Protein AF-A0A2V2RN57-F1 (afdb_monomer_lite)

Structure (mmCIF, N/CA/C/O backbone):
data_AF-A0A2V2RN57-F1
#
_entry.id   AF-A0A2V2RN57-F1
#
loop_
_atom_site.group_PDB
_atom_site.id
_atom_site.type_symbol
_atom_site.label_atom_id
_atom_site.label_alt_id
_atom_site.label_comp_id
_atom_site.label_asym_id
_atom_site.label_entity_id
_atom_site.label_seq_id
_atom_site.pdbx_PDB_ins_code
_atom_site.Cartn_x
_atom_site.Cartn_y
_atom_site.Cartn_z
_atom_site.occupancy
_atom_site.B_iso_or_equiv
_atom_site.auth_seq_id
_atom_site.auth_comp_id
_atom_site.auth_asym_id
_atom_site.auth_atom_id
_atom_site.pdbx_PDB_model_num
ATOM 1 N N . MET A 1 1 ? 16.320 -2.359 16.288 1.00 34.44 1 MET A N 1
ATOM 2 C CA . MET A 1 1 ? 15.073 -3.057 15.919 1.00 34.44 1 MET A CA 1
ATOM 3 C C . MET A 1 1 ? 13.939 -2.233 16.478 1.00 34.44 1 MET A C 1
ATOM 5 O O . MET A 1 1 ? 13.806 -2.168 17.693 1.00 34.44 1 MET A O 1
ATOM 9 N N . THR A 1 2 ? 13.225 -1.519 15.617 1.00 46.28 2 THR A N 1
ATOM 10 C CA . THR A 1 2 ? 12.078 -0.701 16.013 1.00 46.28 2 THR A CA 1
ATOM 11 C C . THR A 1 2 ? 10.922 -1.658 16.292 1.00 46.28 2 THR A C 1
ATOM 13 O O . THR A 1 2 ? 10.521 -2.410 15.405 1.00 46.28 2 THR A O 1
ATOM 16 N N . PHE A 1 3 ? 10.466 -1.721 17.545 1.00 54.88 3 PHE A N 1
ATOM 17 C CA . PHE A 1 3 ? 9.228 -2.414 17.889 1.00 54.88 3 PHE A CA 1
ATOM 18 C C . PHE A 1 3 ? 8.090 -1.567 17.334 1.00 54.88 3 PHE A C 1
ATOM 20 O O . PHE A 1 3 ? 7.744 -0.547 17.913 1.00 54.88 3 PHE A O 1
ATOM 27 N N . LEU A 1 4 ? 7.583 -1.973 16.177 1.00 57.03 4 LEU A N 1
ATOM 28 C CA . LEU A 1 4 ? 6.411 -1.389 15.543 1.00 57.03 4 LEU A CA 1
ATOM 29 C C . LEU A 1 4 ? 5.203 -1.702 16.428 1.00 57.03 4 LEU A C 1
ATOM 31 O O . LEU A 1 4 ? 4.817 -2.872 16.565 1.00 57.03 4 LEU A O 1
ATOM 35 N N . ASP A 1 5 ? 4.628 -0.684 17.064 1.00 63.75 5 ASP A N 1
ATOM 36 C CA . ASP A 1 5 ? 3.362 -0.880 17.745 1.00 63.75 5 ASP A CA 1
ATOM 37 C C . ASP A 1 5 ? 2.247 -0.852 16.707 1.00 63.75 5 ASP A C 1
ATOM 39 O O . ASP A 1 5 ? 1.751 0.193 16.313 1.00 63.75 5 ASP A O 1
ATOM 43 N N . TRP A 1 6 ? 1.791 -2.027 16.282 1.00 66.44 6 TRP A N 1
ATOM 44 C CA . TRP A 1 6 ? 0.657 -2.123 15.363 1.00 66.44 6 TRP A CA 1
ATOM 45 C C . TRP A 1 6 ? -0.678 -1.645 15.969 1.00 66.44 6 TRP A C 1
ATOM 47 O O . TRP A 1 6 ? -1.721 -1.755 15.322 1.00 66.44 6 TRP A O 1
ATOM 57 N N . SER A 1 7 ? -0.695 -1.189 17.227 1.00 64.62 7 SER A N 1
ATOM 58 C CA . SER A 1 7 ? -1.804 -0.410 17.782 1.00 64.62 7 SER A CA 1
ATOM 59 C C . SER A 1 7 ? -1.789 1.039 17.275 1.00 64.62 7 SER A C 1
ATOM 61 O O . SER A 1 7 ? -2.861 1.617 17.070 1.00 64.62 7 SER A O 1
ATOM 63 N N . ASP A 1 8 ? -0.603 1.571 16.969 1.00 77.25 8 ASP A N 1
ATOM 64 C CA . ASP A 1 8 ? -0.406 2.857 16.321 1.00 77.25 8 ASP A CA 1
ATOM 65 C C . ASP A 1 8 ? -0.514 2.702 14.804 1.00 77.25 8 ASP A C 1
ATOM 67 O O . ASP A 1 8 ? 0.425 2.477 14.039 1.00 77.25 8 ASP A O 1
ATOM 71 N N 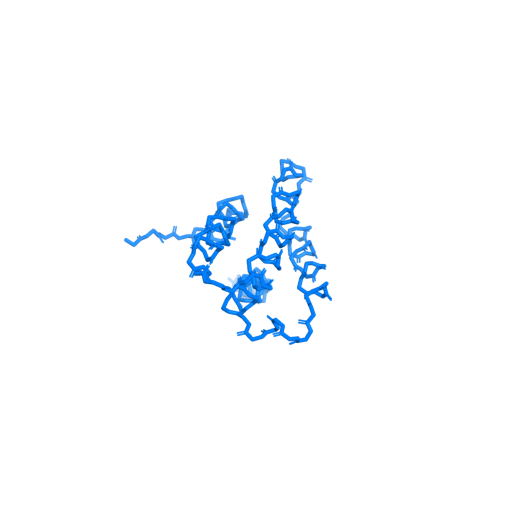. THR A 1 9 ? -1.754 2.794 14.358 1.00 78.88 9 THR A N 1
ATOM 72 C CA . THR A 1 9 ? -2.082 2.666 12.950 1.00 78.88 9 THR A CA 1
ATOM 73 C C . THR A 1 9 ? -1.519 3.842 12.112 1.00 78.88 9 THR A C 1
ATOM 75 O O . THR A 1 9 ? -1.414 3.691 10.895 1.00 78.88 9 THR A O 1
ATOM 78 N N . GLU A 1 10 ? -1.155 4.981 12.726 1.00 82.12 10 GLU A N 1
ATOM 79 C CA . GLU A 1 10 ? -0.509 6.122 12.049 1.00 82.12 10 GLU A CA 1
ATOM 80 C C . GLU A 1 10 ? 0.958 5.796 11.760 1.00 82.12 10 GLU A C 1
ATOM 82 O O . GLU A 1 10 ? 1.403 5.930 10.619 1.00 82.12 10 GLU A O 1
ATOM 87 N N . GLU A 1 11 ? 1.674 5.268 12.758 1.00 84.50 11 GLU A N 1
ATOM 88 C CA . GLU A 1 11 ? 3.056 4.802 12.606 1.00 84.50 11 GLU A CA 1
ATOM 89 C C . GLU A 1 11 ? 3.161 3.720 11.517 1.00 84.50 11 GLU A C 1
ATOM 91 O O . GLU A 1 11 ? 4.008 3.806 10.624 1.00 84.50 11 GLU A O 1
ATOM 96 N N . VAL A 1 12 ? 2.249 2.738 11.521 1.00 84.94 12 VAL A N 1
ATOM 97 C CA . VAL A 1 12 ? 2.225 1.668 10.507 1.00 84.94 12 VAL A CA 1
ATOM 98 C C . VAL A 1 12 ? 1.999 2.222 9.098 1.00 84.94 12 VAL A C 1
ATOM 100 O O . VAL A 1 12 ? 2.667 1.794 8.156 1.00 84.94 12 VAL A O 1
ATOM 103 N N . LEU A 1 13 ? 1.065 3.164 8.923 1.00 87.38 13 LEU A N 1
ATOM 104 C CA . LEU A 1 13 ? 0.830 3.766 7.609 1.00 87.38 13 LEU A CA 1
ATOM 105 C C . LEU A 1 13 ? 2.002 4.635 7.149 1.00 87.38 13 LEU A C 1
ATOM 107 O O . LEU A 1 13 ? 2.325 4.612 5.961 1.00 87.38 13 LEU A O 1
ATOM 111 N N . GLY A 1 14 ? 2.645 5.363 8.064 1.00 89.38 14 GLY A N 1
ATOM 112 C CA . GLY A 1 14 ? 3.855 6.129 7.769 1.00 89.38 14 GLY A CA 1
ATOM 113 C C . GLY A 1 14 ? 4.975 5.229 7.251 1.00 89.38 14 GLY A C 1
ATOM 114 O O . GLY A 1 14 ? 5.545 5.491 6.193 1.00 89.38 14 GLY A O 1
ATOM 115 N N . LEU A 1 15 ? 5.214 4.104 7.925 1.00 90.62 15 LEU A N 1
ATOM 116 C CA . LEU A 1 15 ? 6.228 3.128 7.522 1.00 90.62 15 LEU A CA 1
ATOM 117 C C . LEU A 1 15 ? 5.886 2.427 6.203 1.00 90.62 15 LEU A C 1
ATOM 119 O O . LEU A 1 15 ? 6.768 2.202 5.373 1.00 90.62 15 LEU A O 1
ATOM 123 N N . LEU A 1 16 ? 4.607 2.129 5.961 1.00 90.94 16 LEU A N 1
ATOM 124 C CA . LEU A 1 16 ? 4.162 1.594 4.677 1.00 90.94 16 LEU A CA 1
ATOM 125 C C . LEU A 1 16 ? 4.388 2.606 3.543 1.00 90.94 16 LEU A C 1
ATOM 127 O O . LEU A 1 16 ? 4.821 2.228 2.452 1.00 90.94 16 LEU A O 1
ATOM 131 N N . GLU A 1 17 ? 4.123 3.889 3.789 1.00 92.81 17 GLU A N 1
ATOM 132 C CA . GLU A 1 17 ? 4.380 4.955 2.823 1.00 92.81 17 GLU A CA 1
ATOM 133 C C . GLU A 1 17 ? 5.874 5.062 2.482 1.00 92.81 17 GLU A C 1
ATOM 135 O O . GLU A 1 17 ? 6.238 5.119 1.301 1.00 92.81 17 GLU A O 1
ATOM 140 N N . GLU A 1 18 ? 6.740 5.049 3.498 1.00 93.50 18 GLU A N 1
ATOM 141 C CA . GLU A 1 18 ? 8.196 5.046 3.326 1.00 93.50 18 GLU A CA 1
ATOM 142 C C . GLU A 1 18 ? 8.662 3.827 2.526 1.00 93.50 18 GLU A C 1
ATOM 144 O O . GLU A 1 18 ? 9.378 3.974 1.533 1.00 93.50 18 GLU A O 1
ATOM 149 N N . TYR A 1 19 ? 8.166 2.637 2.864 1.00 93.31 19 TYR A N 1
ATOM 150 C CA . TYR A 1 19 ? 8.501 1.406 2.155 1.00 93.31 19 TYR A CA 1
ATOM 151 C C . TYR A 1 19 ? 8.139 1.465 0.661 1.00 93.31 19 TYR A C 1
ATOM 153 O O . TYR A 1 19 ? 8.949 1.119 -0.204 1.00 93.31 19 TYR A O 1
ATOM 161 N N . VAL A 1 20 ? 6.941 1.958 0.324 1.00 93.88 20 VAL A N 1
ATOM 162 C CA . VAL A 1 20 ? 6.503 2.112 -1.077 1.00 93.88 20 VAL A CA 1
ATOM 163 C C . VAL A 1 20 ? 7.358 3.155 -1.806 1.00 93.88 20 VAL A C 1
ATOM 165 O O . VAL A 1 20 ? 7.682 2.991 -2.990 1.00 93.88 20 VAL A O 1
ATOM 168 N N . ARG A 1 21 ? 7.741 4.235 -1.115 1.00 94.50 21 ARG A N 1
ATOM 169 C CA . ARG A 1 21 ? 8.602 5.294 -1.657 1.00 94.50 21 ARG A CA 1
ATOM 170 C C . ARG A 1 21 ? 9.994 4.760 -1.995 1.00 94.50 21 ARG A C 1
ATOM 172 O O . ARG A 1 21 ? 10.482 5.031 -3.096 1.00 94.50 21 ARG A O 1
ATOM 179 N N . ASP A 1 22 ? 10.578 3.953 -1.121 1.00 94.50 22 ASP A N 1
ATOM 180 C CA . ASP A 1 22 ? 11.879 3.321 -1.338 1.00 94.50 22 ASP A CA 1
ATOM 181 C C . ASP A 1 22 ? 11.821 2.292 -2.470 1.00 94.50 22 ASP A C 1
ATOM 183 O O . ASP A 1 22 ? 12.636 2.333 -3.397 1.00 94.50 22 ASP A O 1
ATOM 187 N N . ALA A 1 23 ? 10.800 1.431 -2.482 1.00 92.62 23 ALA A N 1
ATOM 188 C CA . ALA A 1 23 ? 10.587 0.463 -3.559 1.00 92.62 23 ALA A CA 1
ATOM 189 C C . ALA A 1 23 ? 10.460 1.151 -4.932 1.00 92.62 23 ALA A C 1
ATOM 191 O O . ALA A 1 23 ? 10.997 0.679 -5.940 1.00 92.62 23 ALA A O 1
ATOM 192 N N . LYS A 1 24 ? 9.802 2.317 -4.979 1.00 93.88 24 LYS A N 1
ATOM 193 C CA . LYS A 1 24 ? 9.695 3.138 -6.190 1.00 93.88 24 LYS A CA 1
ATOM 194 C C . LYS A 1 24 ? 11.054 3.667 -6.651 1.00 93.88 24 LYS A C 1
ATOM 196 O O . LYS A 1 24 ? 11.318 3.667 -7.857 1.00 93.88 24 LYS A O 1
ATOM 201 N N . GLN A 1 25 ? 11.905 4.123 -5.731 1.00 92.62 25 GLN A N 1
ATOM 202 C CA . GLN A 1 25 ? 13.260 4.582 -6.063 1.00 92.62 25 GLN A CA 1
ATOM 203 C C . GLN A 1 25 ? 14.134 3.434 -6.588 1.00 92.62 25 GLN A C 1
ATOM 205 O O . GLN A 1 25 ? 14.923 3.628 -7.512 1.00 92.62 25 GLN A O 1
ATOM 210 N N . GLN A 1 26 ? 13.919 2.220 -6.082 1.00 93.19 26 GLN A N 1
ATOM 211 C CA . GLN A 1 26 ? 14.652 1.011 -6.467 1.00 93.19 26 GLN A CA 1
ATOM 212 C C . GLN A 1 26 ? 14.175 0.369 -7.784 1.00 93.19 26 GLN A C 1
ATOM 214 O O . GLN A 1 26 ? 14.758 -0.613 -8.234 1.00 93.19 26 GLN A O 1
ATOM 219 N N . CYS A 1 27 ? 13.155 0.916 -8.457 1.00 88.75 27 CYS A N 1
ATOM 220 C CA . CYS A 1 27 ? 12.613 0.335 -9.695 1.00 88.75 27 CYS A CA 1
ATOM 221 C C . CYS A 1 27 ? 13.570 0.345 -10.901 1.00 88.75 27 CYS A C 1
ATOM 223 O O . CYS A 1 27 ? 13.230 -0.226 -11.934 1.00 88.75 27 CYS A O 1
ATOM 225 N N . GLY A 1 28 ? 14.737 0.996 -10.830 1.00 87.81 28 GLY A N 1
ATOM 226 C CA . GLY A 1 28 ? 15.695 1.021 -11.943 1.00 87.81 28 GLY A CA 1
ATOM 227 C C . GLY A 1 28 ? 15.041 1.484 -13.253 1.00 87.81 28 GLY A C 1
ATOM 228 O O . GLY A 1 28 ? 14.482 2.578 -13.301 1.00 87.81 28 GLY A O 1
ATOM 229 N N . ASN A 1 29 ? 15.063 0.639 -14.290 1.00 91.50 29 ASN A N 1
ATOM 230 C CA . ASN A 1 29 ? 14.452 0.915 -15.600 1.00 91.50 29 ASN A CA 1
ATOM 231 C C . ASN A 1 29 ? 13.015 0.381 -15.758 1.00 91.50 29 ASN A C 1
ATOM 233 O O . ASN A 1 29 ? 12.429 0.524 -16.831 1.00 91.50 29 ASN A O 1
ATOM 237 N N . ASP A 1 30 ? 12.427 -0.210 -14.717 1.00 93.44 30 ASP A N 1
ATOM 238 C CA . ASP A 1 30 ? 11.052 -0.702 -14.756 1.00 93.44 30 ASP A CA 1
ATOM 239 C C . ASP A 1 30 ? 10.052 0.457 -14.611 1.00 93.44 30 ASP A C 1
ATOM 241 O O . ASP A 1 30 ? 9.650 0.878 -13.519 1.00 93.44 30 ASP A O 1
ATOM 245 N N . VAL A 1 31 ? 9.667 1.012 -15.760 1.00 94.12 31 VAL A N 1
ATOM 246 C CA . VAL A 1 31 ? 8.719 2.127 -15.847 1.00 94.12 31 VAL A CA 1
ATOM 247 C C . VAL A 1 31 ? 7.310 1.701 -15.425 1.00 94.12 31 VAL A C 1
ATOM 249 O O . VAL A 1 31 ? 6.577 2.525 -14.872 1.00 94.12 31 VAL A O 1
ATOM 252 N N . GLN A 1 32 ? 6.916 0.447 -15.671 1.00 94.12 32 GLN A N 1
ATOM 25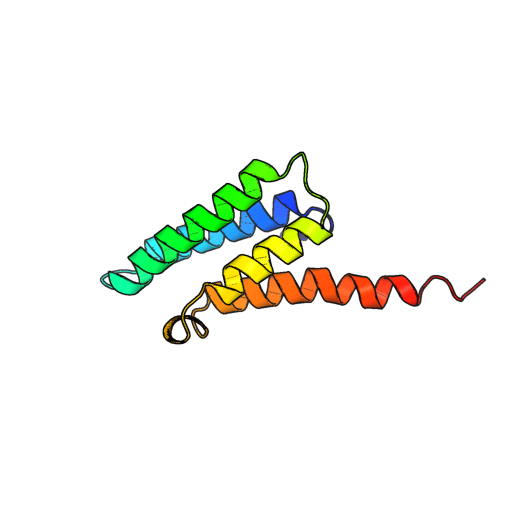3 C CA . GLN A 1 32 ? 5.575 -0.040 -15.344 1.00 94.12 32 GLN A CA 1
ATOM 254 C C . GLN A 1 32 ? 5.409 -0.175 -13.834 1.00 94.12 32 GLN A C 1
ATOM 256 O O . GLN A 1 32 ? 4.518 0.462 -13.264 1.00 94.12 32 GLN A O 1
ATOM 261 N N . ARG A 1 33 ? 6.344 -0.861 -13.171 1.00 94.44 33 ARG A N 1
ATOM 262 C CA . ARG A 1 33 ? 6.372 -0.974 -11.711 1.00 94.44 33 ARG A CA 1
ATOM 263 C C . ARG A 1 33 ? 6.493 0.388 -11.037 1.00 94.44 33 ARG A C 1
ATOM 265 O O . ARG A 1 33 ? 5.751 0.679 -10.104 1.00 94.44 33 ARG A O 1
ATOM 272 N N . ARG A 1 34 ? 7.333 1.296 -11.551 1.00 95.94 34 ARG A N 1
ATOM 273 C CA . ARG A 1 34 ? 7.441 2.665 -11.008 1.00 95.94 34 ARG A CA 1
ATOM 274 C C . ARG A 1 34 ? 6.120 3.440 -11.096 1.00 95.94 34 ARG A C 1
ATOM 276 O O . ARG A 1 34 ? 5.793 4.205 -10.182 1.00 95.94 34 ARG A O 1
ATOM 283 N N . ARG A 1 35 ? 5.371 3.289 -12.195 1.00 95.56 35 ARG A N 1
ATOM 284 C CA . ARG A 1 35 ? 4.044 3.910 -12.361 1.00 95.56 35 ARG A CA 1
ATOM 285 C C . ARG A 1 35 ? 3.036 3.312 -11.389 1.00 95.56 35 ARG A C 1
ATOM 287 O O . ARG A 1 35 ? 2.352 4.082 -10.718 1.00 95.56 35 ARG A O 1
ATOM 294 N N . PHE A 1 36 ? 2.999 1.987 -11.275 1.00 96.00 36 PHE A N 1
ATOM 295 C CA . PHE A 1 36 ? 2.189 1.274 -10.290 1.00 96.00 36 PHE A CA 1
ATOM 296 C C . PHE A 1 36 ? 2.468 1.784 -8.869 1.00 96.00 36 PHE A C 1
ATOM 298 O O . PHE A 1 36 ? 1.563 2.309 -8.222 1.00 96.00 36 PHE A O 1
ATOM 305 N N . LEU A 1 37 ? 3.731 1.767 -8.431 1.00 95.88 37 LEU A N 1
ATOM 306 C CA . LEU A 1 37 ? 4.118 2.215 -7.091 1.00 95.88 37 LEU A CA 1
ATOM 307 C C . LEU A 1 37 ? 3.832 3.702 -6.856 1.00 95.88 37 LEU A C 1
ATOM 309 O O . LEU A 1 37 ? 3.520 4.100 -5.742 1.00 95.88 37 LEU A O 1
ATOM 313 N N . SER A 1 38 ? 3.875 4.541 -7.895 1.00 96.25 38 SER A N 1
ATOM 314 C CA . SER A 1 38 ? 3.479 5.952 -7.771 1.00 96.25 38 SER A CA 1
ATOM 315 C C . SER A 1 38 ? 1.981 6.121 -7.515 1.00 96.25 38 SER A C 1
ATOM 317 O O . SER A 1 38 ? 1.587 6.976 -6.724 1.00 96.25 38 SER A O 1
ATOM 319 N N . GLN A 1 39 ? 1.147 5.323 -8.184 1.00 96.62 39 GLN A N 1
ATOM 320 C CA . GLN A 1 39 ? -0.301 5.338 -7.973 1.00 96.62 39 GLN A CA 1
ATOM 321 C C . GLN A 1 39 ? -0.664 4.747 -6.608 1.00 96.62 39 GLN A C 1
ATOM 323 O O . GLN A 1 39 ? -1.503 5.306 -5.905 1.00 96.62 39 GLN A O 1
ATOM 328 N N . LEU A 1 40 ? 0.010 3.663 -6.219 1.00 95.94 40 LEU A N 1
ATOM 329 C CA . LEU A 1 40 ? -0.139 3.037 -4.913 1.00 95.94 40 LEU A CA 1
ATOM 330 C C . LEU A 1 40 ? 0.236 3.999 -3.782 1.00 95.94 40 LEU A C 1
ATOM 332 O O . LEU A 1 40 ? -0.567 4.209 -2.877 1.00 95.94 40 LEU A O 1
ATOM 336 N N . LEU A 1 41 ? 1.394 4.658 -3.888 1.00 95.81 41 LEU A N 1
ATOM 337 C CA . LEU A 1 41 ? 1.845 5.666 -2.929 1.00 95.81 41 LEU A CA 1
ATOM 338 C C . LEU A 1 41 ? 0.796 6.769 -2.750 1.00 95.81 41 LEU A C 1
ATOM 340 O O . LEU A 1 41 ? 0.421 7.080 -1.630 1.00 95.81 41 LEU A O 1
ATOM 344 N N . SER A 1 42 ? 0.238 7.295 -3.847 1.00 95.44 42 SER A N 1
ATOM 345 C CA . SER A 1 42 ? -0.807 8.324 -3.767 1.00 95.44 42 SER A CA 1
ATOM 346 C C . SER A 1 42 ? -2.064 7.852 -3.030 1.00 95.44 42 SER A C 1
ATOM 348 O O . SER A 1 42 ? -2.704 8.650 -2.348 1.00 95.44 42 SER A O 1
ATOM 350 N N . ARG A 1 43 ? -2.446 6.577 -3.162 1.00 94.44 43 ARG A N 1
ATOM 351 C CA . ARG A 1 43 ? -3.603 6.018 -2.447 1.00 94.44 43 ARG A CA 1
ATOM 352 C C . ARG A 1 43 ? -3.322 5.843 -0.958 1.00 94.44 43 ARG A C 1
ATOM 354 O O . ARG A 1 43 ? -4.201 6.140 -0.156 1.00 94.44 43 ARG A O 1
ATOM 361 N N . ILE A 1 44 ? -2.117 5.396 -0.612 1.00 92.06 44 ILE A N 1
ATOM 362 C CA . ILE A 1 44 ? -1.684 5.227 0.779 1.00 92.06 44 ILE A CA 1
ATOM 363 C C . ILE A 1 44 ? -1.588 6.590 1.464 1.00 92.06 44 ILE A C 1
ATOM 365 O O . ILE A 1 44 ? -2.218 6.770 2.497 1.00 92.06 44 ILE A O 1
ATOM 369 N N . THR A 1 45 ? -0.944 7.583 0.845 1.00 92.06 45 THR A N 1
ATOM 370 C CA . THR A 1 45 ? -0.873 8.946 1.396 1.00 92.06 45 THR A CA 1
ATOM 371 C C . THR A 1 45 ? -2.265 9.530 1.636 1.00 92.06 45 THR A C 1
ATOM 373 O O . THR A 1 45 ? -2.527 10.041 2.715 1.00 92.06 45 THR A O 1
ATOM 376 N N . LYS A 1 46 ? -3.214 9.370 0.701 1.00 90.88 46 LYS A N 1
ATOM 377 C CA . LYS A 1 46 ? -4.609 9.807 0.919 1.00 90.88 46 LYS A CA 1
ATOM 378 C C . LYS A 1 46 ? -5.277 9.097 2.097 1.00 90.88 46 LYS A C 1
ATOM 380 O O . LYS A 1 46 ? -6.069 9.696 2.819 1.00 90.88 46 LYS A O 1
ATOM 385 N N . LEU A 1 47 ? -4.990 7.809 2.287 1.00 88.81 47 LEU A N 1
ATOM 386 C CA . LEU A 1 47 ? -5.495 7.061 3.435 1.00 88.81 47 LEU A CA 1
ATOM 387 C C . LEU A 1 47 ? -4.915 7.605 4.754 1.00 88.81 47 LEU A C 1
ATOM 389 O O . LEU A 1 47 ? -5.674 7.713 5.720 1.00 88.81 47 LEU A O 1
ATOM 393 N N . SER A 1 48 ? -3.629 7.973 4.760 1.00 85.75 48 SER A N 1
ATOM 394 C CA . SER A 1 48 ? -2.899 8.583 5.883 1.00 85.75 48 SER A CA 1
ATOM 395 C C . SER A 1 48 ? -3.277 10.046 6.154 1.00 85.75 48 SER A C 1
ATOM 397 O O . SER A 1 48 ? -3.253 10.496 7.290 1.00 85.75 48 SER A O 1
ATOM 399 N N . GLU A 1 49 ? -3.665 10.828 5.152 1.00 85.38 49 GLU A N 1
ATOM 400 C CA . GLU A 1 49 ? -4.109 12.216 5.366 1.00 85.38 49 GLU A CA 1
ATOM 401 C C . GLU A 1 49 ? -5.473 12.272 6.070 1.00 85.38 49 GLU A C 1
ATOM 403 O O . GLU A 1 49 ? -5.747 13.158 6.877 1.00 85.38 49 GLU A O 1
ATOM 408 N N . ASP A 1 50 ? -6.323 11.274 5.828 1.00 79.25 50 ASP A N 1
ATOM 409 C CA . ASP A 1 50 ? -7.628 11.148 6.478 1.00 79.25 50 ASP A CA 1
ATOM 410 C C . ASP A 1 50 ? -7.549 10.623 7.932 1.00 79.25 50 ASP A C 1
ATOM 412 O O . ASP A 1 50 ? -8.579 10.404 8.588 1.00 79.25 50 ASP A O 1
ATOM 416 N N . PHE A 1 51 ? -6.344 10.342 8.426 1.00 67.62 51 PHE A N 1
ATOM 417 C CA . PHE A 1 51 ? -6.109 9.549 9.624 1.00 67.62 51 PHE A CA 1
ATOM 418 C C . PHE A 1 51 ? -6.526 10.121 10.976 1.00 67.62 51 PHE A C 1
ATOM 420 O O . PHE A 1 51 ? -7.081 9.343 11.756 1.00 67.62 51 PHE A O 1
ATOM 427 N N . PRO A 1 52 ? -6.388 11.430 11.280 1.00 63.09 52 PRO A N 1
ATOM 428 C CA . PRO A 1 52 ? -6.804 11.951 12.586 1.00 63.09 52 PRO A CA 1
ATOM 429 C C . PRO A 1 52 ? -8.302 11.724 12.890 1.00 63.09 52 PRO A C 1
ATOM 431 O O . PRO A 1 52 ? -8.742 11.919 14.018 1.00 63.09 52 PRO A O 1
ATOM 434 N N . ASN A 1 53 ? -9.089 11.253 11.910 1.00 60.03 53 ASN A N 1
ATOM 435 C CA . ASN A 1 53 ? -10.514 10.940 12.022 1.00 60.03 53 ASN A CA 1
ATOM 436 C C . ASN A 1 53 ? -10.873 9.444 11.814 1.00 60.03 53 ASN A C 1
ATOM 438 O O . ASN A 1 53 ? -12.064 9.097 11.688 1.00 60.03 53 ASN A O 1
ATOM 442 N N . LYS A 1 54 ? -9.893 8.527 11.732 1.00 67.56 54 LYS A N 1
ATOM 443 C CA . LYS A 1 54 ? -10.123 7.113 11.378 1.00 67.56 54 LYS A CA 1
ATOM 444 C C . LYS A 1 54 ? -9.723 6.138 12.492 1.00 67.56 54 LYS A C 1
ATOM 446 O O . LYS A 1 54 ? -8.584 6.050 12.905 1.00 67.56 54 LYS A O 1
ATOM 451 N N . SER A 1 55 ? -10.680 5.312 12.921 1.00 77.75 55 SER A N 1
ATOM 452 C CA . SER A 1 55 ? -10.409 4.126 13.750 1.00 77.75 55 SER A CA 1
ATOM 453 C C . SER A 1 55 ? -9.632 3.066 12.962 1.00 77.75 55 SER A C 1
ATOM 455 O O . SER A 1 55 ? -9.900 2.924 11.767 1.00 77.75 55 SER A O 1
ATOM 457 N N . SER A 1 56 ? -8.866 2.203 13.634 1.00 77.44 56 SER A N 1
ATOM 458 C CA . SER A 1 56 ? -8.184 1.027 13.051 1.00 77.44 56 SER A CA 1
ATOM 459 C C . SER A 1 56 ? -9.028 0.230 12.040 1.00 77.44 56 SER A C 1
ATOM 461 O O . SER A 1 56 ? -8.570 -0.091 10.949 1.00 77.44 56 SER A O 1
ATOM 463 N N . ARG A 1 57 ? -10.322 0.003 12.311 1.00 81.56 57 ARG A N 1
ATOM 464 C CA . ARG A 1 57 ? -11.251 -0.650 11.360 1.00 81.56 57 ARG A CA 1
ATOM 465 C C . ARG A 1 57 ? -11.370 0.055 10.002 1.00 81.56 57 ARG A C 1
ATOM 467 O O . ARG A 1 57 ? -11.518 -0.613 8.983 1.00 81.56 57 ARG A O 1
ATOM 474 N N . LYS A 1 58 ? -11.356 1.388 9.982 1.00 84.00 58 LYS A N 1
ATOM 475 C CA . LYS A 1 58 ? -11.424 2.187 8.749 1.00 84.00 58 LYS A CA 1
ATOM 476 C C . LYS A 1 58 ? -10.104 2.125 7.982 1.00 84.00 58 LYS A C 1
ATOM 478 O O . LYS A 1 58 ? -10.136 2.149 6.758 1.00 84.00 58 LYS A O 1
ATOM 483 N N . VAL A 1 59 ? -8.984 2.010 8.692 1.00 85.56 59 VAL A N 1
ATOM 484 C CA . VAL A 1 59 ? -7.647 1.836 8.108 1.00 85.56 59 VAL A CA 1
ATOM 485 C C . VAL A 1 59 ? -7.555 0.493 7.402 1.00 85.56 59 VAL A C 1
ATOM 487 O O . VAL A 1 59 ? -7.268 0.455 6.214 1.00 85.56 59 VAL A O 1
ATOM 490 N N . VAL A 1 60 ? -7.930 -0.592 8.088 1.00 88.62 60 VAL A N 1
ATOM 491 C CA . VAL A 1 60 ? -7.988 -1.941 7.499 1.00 88.62 60 VAL A CA 1
ATOM 492 C C . VAL A 1 60 ? -8.892 -1.973 6.275 1.00 88.62 60 VAL A C 1
ATOM 494 O O . VAL A 1 60 ? -8.522 -2.532 5.248 1.00 88.62 60 VAL A O 1
ATOM 497 N N . LYS A 1 61 ? -10.067 -1.338 6.359 1.00 90.19 61 LYS A N 1
ATOM 498 C CA . LYS A 1 61 ? -10.960 -1.223 5.206 1.00 90.19 61 LYS A CA 1
ATOM 499 C C . LYS A 1 61 ? -10.281 -0.492 4.041 1.00 90.19 61 LYS A C 1
A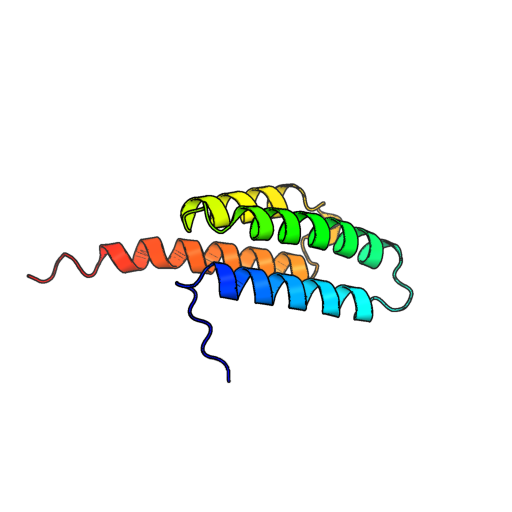TOM 501 O O . LYS A 1 61 ? -10.325 -0.989 2.927 1.00 90.19 61 LYS A O 1
ATOM 506 N N . GLY A 1 62 ? -9.622 0.638 4.299 1.00 91.44 62 GLY A N 1
ATOM 507 C CA . GLY A 1 62 ? -8.895 1.379 3.267 1.00 91.44 62 GLY A CA 1
ATOM 508 C C . GLY A 1 62 ? -7.750 0.577 2.643 1.00 91.44 62 GLY A C 1
ATOM 509 O O . GLY A 1 62 ? -7.579 0.611 1.430 1.00 91.44 62 GLY A O 1
ATOM 510 N N . LEU A 1 63 ? -7.007 -0.190 3.444 1.00 92.06 63 LEU A N 1
ATOM 511 C CA . LEU A 1 63 ? -5.961 -1.085 2.945 1.00 92.06 63 LEU A CA 1
ATOM 512 C C . LEU A 1 63 ? -6.540 -2.216 2.082 1.00 92.06 63 LEU A C 1
ATOM 514 O O . LEU A 1 63 ? -5.969 -2.523 1.040 1.00 92.06 63 LEU A O 1
ATOM 518 N N . ARG A 1 64 ? -7.694 -2.786 2.456 1.00 93.69 64 ARG A N 1
ATOM 519 C CA . ARG A 1 64 ? -8.423 -3.760 1.621 1.00 93.69 64 ARG A CA 1
ATOM 520 C C . ARG A 1 64 ? -8.875 -3.147 0.297 1.00 93.69 64 ARG A C 1
ATOM 522 O O . ARG A 1 64 ? -8.599 -3.722 -0.747 1.00 93.69 64 ARG A O 1
ATOM 529 N N . ASP A 1 65 ? -9.467 -1.955 0.332 1.00 94.38 65 ASP A N 1
ATOM 530 C CA . ASP A 1 65 ? -9.888 -1.238 -0.880 1.00 94.38 65 ASP A CA 1
ATOM 531 C C . ASP A 1 65 ? -8.686 -0.950 -1.808 1.00 94.38 65 ASP A C 1
ATOM 533 O O . ASP A 1 65 ? -8.802 -1.000 -3.034 1.00 94.38 65 ASP A O 1
ATOM 537 N N . ILE A 1 66 ? -7.508 -0.664 -1.235 1.00 94.81 66 ILE A N 1
ATOM 538 C CA . ILE A 1 66 ? -6.254 -0.532 -1.986 1.00 94.81 66 ILE A CA 1
ATOM 539 C C . ILE A 1 66 ? -5.835 -1.879 -2.574 1.00 94.81 66 ILE A C 1
ATOM 541 O O . ILE A 1 66 ? -5.550 -1.933 -3.766 1.00 94.81 66 ILE A O 1
ATOM 545 N N . TYR A 1 67 ? -5.815 -2.948 -1.776 1.00 94.81 67 TYR A N 1
ATOM 546 C CA . TYR A 1 67 ? -5.420 -4.284 -2.222 1.00 94.81 67 TYR A CA 1
ATOM 547 C C . TYR A 1 67 ? -6.301 -4.798 -3.3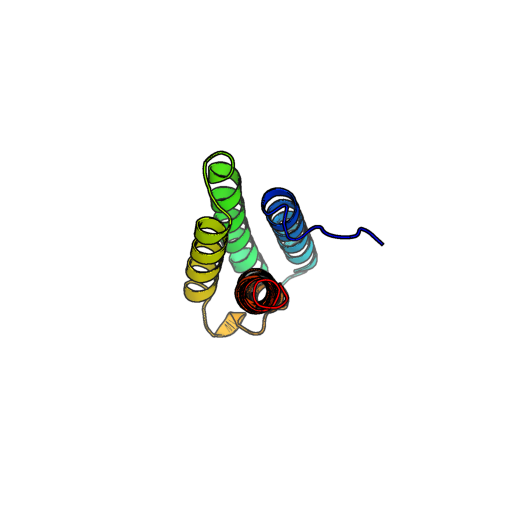67 1.00 94.81 67 TYR A C 1
ATOM 549 O O . TYR A 1 67 ? -5.782 -5.342 -4.341 1.00 94.81 67 TYR A O 1
ATOM 557 N N . ASP A 1 68 ? -7.612 -4.580 -3.292 1.00 95.31 68 ASP A N 1
ATOM 558 C CA . ASP A 1 68 ? -8.577 -4.994 -4.316 1.00 95.31 68 ASP A CA 1
ATOM 559 C C . ASP A 1 68 ? -8.438 -4.190 -5.618 1.00 95.31 68 ASP A C 1
ATOM 561 O O . ASP A 1 68 ? -8.764 -4.687 -6.693 1.00 95.31 68 ASP A O 1
ATOM 565 N N . TRP A 1 69 ? -7.910 -2.964 -5.551 1.00 96.00 69 TRP A N 1
ATOM 566 C CA . TRP A 1 69 ? -7.590 -2.163 -6.735 1.00 96.00 69 TRP A CA 1
ATOM 567 C C . TRP A 1 69 ? -6.320 -2.637 -7.465 1.00 96.00 69 TRP A C 1
ATOM 569 O O . TRP A 1 69 ? -6.149 -2.342 -8.651 1.00 96.00 69 TRP A O 1
ATOM 579 N N . ILE A 1 70 ? -5.417 -3.346 -6.780 1.00 95.19 70 ILE A N 1
ATOM 580 C CA . ILE A 1 70 ? -4.165 -3.830 -7.372 1.00 95.19 70 ILE A CA 1
ATOM 581 C C . ILE A 1 70 ? -4.478 -4.909 -8.416 1.00 95.19 70 ILE A C 1
ATOM 583 O O . ILE A 1 70 ? -5.118 -5.911 -8.100 1.00 95.19 70 ILE A O 1
ATOM 587 N N . GLY A 1 71 ? -3.993 -4.706 -9.646 1.00 93.44 71 GLY A N 1
ATOM 588 C CA . GLY A 1 71 ? -4.117 -5.672 -10.740 1.00 93.44 71 GLY A CA 1
ATOM 589 C C . GLY A 1 71 ? -3.390 -6.988 -10.453 1.00 93.44 71 GLY A C 1
ATOM 590 O O . GLY A 1 71 ? -2.397 -7.015 -9.722 1.00 93.44 71 GLY A O 1
ATOM 591 N N . GLU A 1 72 ? -3.883 -8.079 -11.041 1.00 93.00 72 GLU A N 1
ATOM 592 C CA . GLU A 1 72 ? -3.361 -9.439 -10.841 1.00 93.00 72 GLU A CA 1
ATOM 593 C C . GLU A 1 72 ? -1.854 -9.545 -11.117 1.00 93.00 72 GLU A C 1
ATOM 595 O O . GLU A 1 72 ? -1.130 -10.236 -10.401 1.00 93.00 72 GLU A O 1
ATOM 600 N N . GLU A 1 73 ? -1.348 -8.786 -12.089 1.00 94.19 73 GLU A N 1
ATOM 601 C CA . GLU A 1 73 ? 0.067 -8.756 -12.453 1.00 94.19 73 GLU A CA 1
ATOM 602 C C . GLU A 1 73 ? 0.986 -8.201 -11.347 1.00 94.19 73 GLU A C 1
ATOM 604 O O . GLU A 1 73 ? 2.185 -8.477 -11.349 1.00 94.19 73 GLU A O 1
ATOM 609 N N . TYR A 1 74 ? 0.434 -7.468 -10.374 1.00 94.38 74 TYR A N 1
ATOM 610 C CA . TYR A 1 74 ? 1.167 -6.899 -9.239 1.00 94.38 74 TYR A CA 1
ATOM 611 C C . TYR A 1 74 ? 0.833 -7.577 -7.906 1.00 94.38 74 TYR A C 1
ATOM 613 O O . TYR A 1 74 ? 1.375 -7.177 -6.875 1.00 94.38 74 TYR A O 1
ATOM 621 N N . LYS A 1 75 ? -0.014 -8.618 -7.881 1.00 92.38 75 LYS A N 1
ATOM 622 C CA . LYS A 1 75 ? -0.354 -9.341 -6.638 1.00 92.38 75 LYS A CA 1
ATOM 623 C C . LYS A 1 75 ? 0.852 -10.010 -5.986 1.00 92.38 75 LYS A C 1
ATOM 625 O O . LYS A 1 75 ? 0.894 -10.139 -4.769 1.00 92.38 75 LYS A O 1
ATOM 630 N N . SER A 1 76 ? 1.842 -10.385 -6.794 1.00 92.50 76 SER A N 1
ATOM 631 C CA . SER A 1 76 ? 3.113 -10.952 -6.326 1.00 92.50 76 SER A CA 1
ATOM 632 C C . SER A 1 76 ? 4.204 -9.898 -6.086 1.00 92.50 76 SER A C 1
ATOM 634 O O . SER A 1 76 ? 5.331 -10.265 -5.758 1.00 92.50 76 SER A O 1
ATOM 636 N N . ASP A 1 77 ? 3.920 -8.601 -6.274 1.00 94.12 77 ASP A N 1
ATOM 637 C CA . ASP A 1 77 ? 4.899 -7.553 -5.967 1.00 94.12 77 ASP A CA 1
ATOM 638 C C . ASP A 1 77 ? 5.165 -7.514 -4.449 1.00 94.12 77 ASP A C 1
ATOM 640 O O . ASP A 1 77 ? 4.207 -7.576 -3.672 1.00 94.12 77 ASP A O 1
ATOM 644 N N . PRO A 1 78 ? 6.429 -7.369 -4.001 1.00 93.38 78 PRO A N 1
ATOM 645 C CA . PRO A 1 78 ? 6.766 -7.315 -2.577 1.00 93.38 78 PRO A CA 1
ATOM 646 C C . PRO A 1 78 ? 5.961 -6.281 -1.780 1.00 93.38 78 PRO A C 1
ATOM 648 O O . PRO A 1 78 ? 5.622 -6.522 -0.625 1.00 93.38 78 PRO A O 1
ATOM 651 N N . VAL A 1 79 ? 5.604 -5.152 -2.400 1.00 94.00 79 VAL A N 1
ATOM 652 C CA . VAL A 1 79 ? 4.779 -4.118 -1.765 1.00 94.00 79 VAL A CA 1
ATOM 653 C C . VAL A 1 79 ? 3.345 -4.577 -1.572 1.00 94.00 79 VAL A C 1
ATOM 655 O O . VAL A 1 79 ? 2.758 -4.331 -0.520 1.00 94.00 79 VAL A O 1
ATOM 658 N N . THR A 1 80 ? 2.787 -5.292 -2.542 1.00 94.12 80 THR A N 1
ATOM 659 C CA . THR A 1 80 ? 1.440 -5.854 -2.427 1.00 94.12 80 THR A CA 1
ATOM 660 C C . THR A 1 80 ? 1.370 -6.927 -1.346 1.00 94.12 80 THR A C 1
ATOM 662 O O . THR A 1 80 ? 0.419 -6.937 -0.564 1.00 94.12 80 THR A O 1
ATOM 665 N N . VAL A 1 81 ? 2.388 -7.789 -1.268 1.00 93.88 81 VAL A N 1
ATOM 666 C CA . VAL A 1 81 ? 2.510 -8.793 -0.200 1.00 93.88 81 VAL A CA 1
ATOM 667 C C . VAL A 1 81 ? 2.573 -8.106 1.162 1.00 93.88 81 VAL A C 1
ATOM 669 O O . VAL A 1 81 ? 1.811 -8.455 2.055 1.00 93.88 81 VAL A O 1
ATOM 672 N N . HIS A 1 82 ? 3.377 -7.051 1.299 1.00 91.62 82 HIS A N 1
ATOM 673 C CA . HIS A 1 82 ? 3.478 -6.332 2.565 1.00 91.62 82 HIS A CA 1
ATOM 674 C C . HIS A 1 82 ? 2.158 -5.660 2.986 1.00 91.62 82 HIS A C 1
ATOM 676 O O . HIS A 1 82 ? 1.792 -5.693 4.157 1.00 91.62 82 HIS A O 1
ATOM 682 N N . ILE A 1 83 ? 1.387 -5.112 2.037 1.00 92.19 83 ILE A N 1
ATOM 683 C CA . ILE A 1 83 ? 0.035 -4.590 2.313 1.00 92.19 83 ILE A CA 1
ATOM 684 C C . ILE A 1 83 ? -0.885 -5.698 2.834 1.00 92.19 83 ILE A C 1
ATOM 686 O O . ILE A 1 83 ? -1.657 -5.470 3.768 1.00 92.19 83 ILE A O 1
ATOM 690 N N . GLN A 1 84 ? -0.817 -6.889 2.238 1.00 92.75 84 GLN A N 1
ATOM 691 C CA . GLN A 1 84 ? -1.594 -8.043 2.680 1.00 92.75 84 GLN A CA 1
ATOM 692 C C . GLN A 1 84 ? -1.210 -8.472 4.099 1.00 92.75 84 GLN A C 1
ATOM 694 O O . GLN A 1 84 ? -2.107 -8.696 4.914 1.00 92.75 84 GLN A O 1
ATOM 699 N N . ASP A 1 85 ? 0.086 -8.508 4.410 1.00 90.06 85 ASP A N 1
ATOM 700 C CA . ASP A 1 85 ? 0.587 -8.805 5.753 1.00 90.06 85 ASP A CA 1
ATOM 701 C C . ASP A 1 85 ? 0.069 -7.771 6.765 1.00 90.06 85 ASP A C 1
ATOM 703 O O . ASP A 1 85 ? -0.477 -8.143 7.802 1.00 90.06 85 ASP A O 1
ATOM 707 N N . CYS A 1 86 ? 0.114 -6.471 6.442 1.00 88.75 86 CYS A N 1
ATOM 708 C CA . CYS A 1 86 ? -0.454 -5.429 7.305 1.00 88.75 86 CYS A CA 1
ATOM 709 C C . CYS A 1 86 ? -1.950 -5.657 7.577 1.00 88.75 86 CYS A C 1
ATOM 711 O O . CYS A 1 86 ? -2.396 -5.547 8.720 1.00 88.75 86 CYS A O 1
ATOM 713 N N . ILE A 1 87 ? -2.742 -5.984 6.547 1.00 90.75 87 ILE A N 1
ATOM 714 C CA . ILE A 1 87 ? -4.174 -6.290 6.704 1.00 90.75 87 ILE A CA 1
ATOM 715 C C . ILE A 1 87 ? -4.361 -7.475 7.657 1.00 90.75 87 ILE A C 1
ATOM 717 O O . ILE A 1 87 ? -5.191 -7.400 8.566 1.00 90.75 87 ILE A O 1
ATOM 721 N N . GLN A 1 88 ? -3.588 -8.547 7.469 1.00 88.62 88 GLN A N 1
ATOM 722 C CA . GLN A 1 88 ? -3.662 -9.744 8.304 1.00 88.62 88 GLN A CA 1
ATOM 723 C C . GLN A 1 88 ? -3.274 -9.464 9.754 1.00 88.62 88 GLN A C 1
ATOM 725 O O . GLN A 1 88 ? -3.977 -9.924 10.647 1.00 88.62 88 GLN A O 1
ATOM 730 N N . GLU A 1 89 ? -2.233 -8.676 10.011 1.00 85.19 89 GLU A N 1
ATOM 731 C CA . GLU A 1 89 ? -1.815 -8.316 11.372 1.00 85.19 89 GLU A CA 1
ATOM 732 C C . GLU A 1 89 ? -2.895 -7.511 12.109 1.00 85.19 89 GLU A C 1
ATOM 734 O O . GLU A 1 89 ? -3.256 -7.815 13.254 1.00 85.19 89 GLU A O 1
ATOM 739 N N . PHE A 1 90 ? -3.503 -6.527 11.440 1.00 82.94 90 PHE A N 1
ATOM 740 C CA . PHE A 1 90 ? -4.602 -5.762 12.032 1.00 82.94 90 PHE A CA 1
ATOM 741 C C . PHE A 1 90 ? -5.853 -6.616 12.301 1.00 82.94 90 PHE A C 1
ATOM 743 O O . PHE A 1 90 ? -6.600 -6.346 13.248 1.00 82.94 90 PHE A O 1
ATOM 750 N N . GLU A 1 91 ? -6.109 -7.637 11.484 1.00 83.12 91 GLU A N 1
ATOM 751 C CA . GLU A 1 91 ? -7.261 -8.529 11.641 1.00 83.12 91 GLU A CA 1
ATOM 752 C C . GLU A 1 91 ? -7.011 -9.676 12.624 1.00 83.12 91 GLU A C 1
ATOM 754 O O . GLU A 1 91 ? -7.892 -9.994 13.425 1.00 83.12 91 GLU A O 1
ATOM 759 N N . GLY A 1 92 ? -5.813 -10.257 12.632 1.00 70.06 92 GLY A N 1
ATOM 760 C CA . GLY A 1 92 ? -5.393 -11.319 13.546 1.00 70.06 92 GLY A CA 1
ATOM 761 C C . GLY A 1 92 ? -5.487 -10.883 15.006 1.00 70.06 92 GLY A C 1
ATOM 762 O O . GLY A 1 92 ? -5.937 -11.645 15.865 1.00 70.06 92 GLY A O 1
ATOM 763 N N . ARG A 1 93 ? -5.215 -9.603 15.282 1.00 59.75 93 ARG A N 1
ATOM 764 C CA . ARG A 1 93 ? -5.407 -9.002 16.610 1.00 59.75 93 ARG A CA 1
ATOM 765 C C . ARG A 1 93 ? -6.866 -8.979 17.085 1.00 59.75 93 ARG A C 1
ATOM 767 O O . ARG A 1 93 ? -7.094 -9.049 18.291 1.00 59.75 93 ARG A O 1
ATOM 774 N N . LYS A 1 94 ? -7.872 -8.962 16.196 1.00 53.16 94 LYS A N 1
ATOM 775 C CA . LYS A 1 94 ? -9.279 -9.124 16.628 1.00 53.16 94 LYS A CA 1
ATOM 776 C C . LYS A 1 94 ? -9.559 -10.513 17.197 1.00 53.16 94 LYS A C 1
ATOM 778 O O . LYS A 1 94 ? -10.415 -10.627 18.070 1.00 53.16 94 LYS A O 1
ATOM 783 N N . SER A 1 95 ? -8.857 -11.535 16.713 1.00 49.38 95 SER A N 1
ATOM 784 C CA . SER A 1 95 ? -9.069 -12.924 17.132 1.00 49.38 95 SER A CA 1
ATOM 785 C C . SER A 1 95 ? -8.409 -13.224 18.482 1.00 49.38 95 SER A C 1
ATOM 787 O O . SER A 1 95 ? -8.962 -13.986 19.270 1.00 49.38 95 SER A O 1
ATOM 789 N N . ASN A 1 96 ? -7.288 -12.569 18.808 1.00 45.78 96 ASN A N 1
ATOM 790 C CA . ASN A 1 96 ? -6.620 -12.752 20.104 1.00 45.78 96 ASN A CA 1
ATOM 791 C C . ASN A 1 96 ? -7.265 -11.953 21.250 1.00 45.78 96 ASN A C 1
ATOM 793 O O . ASN A 1 96 ? -7.304 -12.443 22.376 1.00 45.78 96 ASN A O 1
ATOM 797 N N . ASN A 1 97 ? -7.879 -10.796 20.979 1.00 45.25 97 ASN A N 1
ATOM 798 C CA . ASN A 1 97 ? -8.568 -10.006 22.013 1.00 45.25 97 ASN A CA 1
ATOM 799 C C . ASN A 1 97 ? -9.921 -10.589 22.480 1.00 45.25 97 ASN A C 1
ATOM 801 O O . ASN A 1 97 ? -10.550 -10.023 23.372 1.00 45.25 97 ASN A O 1
ATOM 805 N N . GLN A 1 98 ? -10.399 -11.698 21.898 1.00 47.66 98 GLN A N 1
ATOM 806 C CA . GLN A 1 98 ? -11.615 -12.386 22.358 1.00 47.66 98 GLN A CA 1
ATOM 807 C C . GLN A 1 98 ? -11.351 -13.516 23.367 1.00 47.66 98 GLN A C 1
ATOM 809 O O . GLN A 1 98 ? -12.294 -13.935 24.037 1.00 47.66 98 GLN A O 1
ATOM 814 N N . HIS A 1 99 ? -10.108 -13.986 23.534 1.00 45.12 99 HIS A N 1
ATOM 815 C CA . HIS A 1 99 ? -9.806 -15.091 24.457 1.00 45.12 99 HIS A CA 1
ATOM 816 C C . HIS A 1 99 ? -9.344 -14.662 25.857 1.00 45.12 99 HIS A C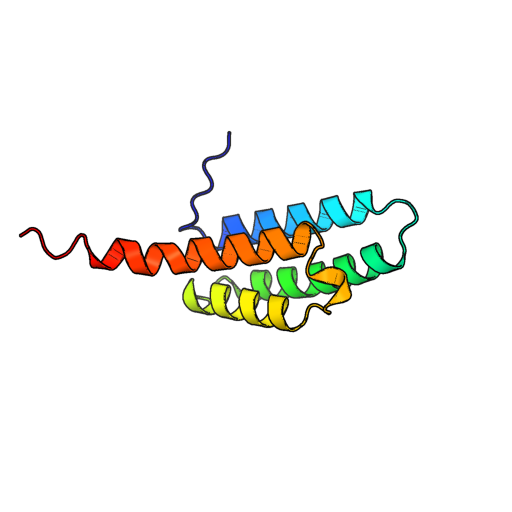 1
ATOM 818 O O . HIS A 1 99 ? -9.431 -15.466 26.783 1.00 45.12 99 HIS A O 1
ATOM 824 N N . GLU A 1 100 ? -8.932 -13.410 26.065 1.00 44.16 100 GLU A N 1
ATOM 825 C CA . GLU A 1 100 ? -8.507 -12.943 27.397 1.00 44.16 100 GLU A CA 1
ATOM 826 C C . GLU A 1 100 ? -9.661 -12.543 28.332 1.00 44.16 100 GLU A C 1
ATOM 828 O O . GLU A 1 100 ? -9.439 -12.326 29.517 1.00 44.16 100 GLU A O 1
ATOM 833 N N . ASN A 1 101 ? -10.911 -12.530 27.854 1.00 42.56 101 ASN A N 1
ATOM 834 C CA . ASN A 1 101 ? -12.077 -12.154 28.667 1.00 42.56 101 ASN A CA 1
ATOM 835 C C . ASN A 1 101 ? -12.859 -13.358 29.245 1.00 42.56 101 ASN A C 1
ATOM 837 O O . ASN A 1 101 ? -14.024 -13.219 29.609 1.00 42.56 101 ASN A O 1
ATOM 841 N N . GLN A 1 102 ? -12.245 -14.550 29.299 1.00 45.91 102 GLN A N 1
ATOM 842 C CA . GLN A 1 102 ? -12.858 -15.783 29.838 1.00 45.91 102 GLN A CA 1
ATOM 843 C C . GLN A 1 102 ? -12.077 -16.440 30.989 1.00 45.91 102 GLN A C 1
ATOM 845 O O . GLN A 1 102 ? -12.345 -17.585 31.347 1.00 45.91 102 GLN A O 1
ATOM 850 N N . ARG A 1 103 ? -11.124 -15.736 31.605 1.00 47.44 103 ARG A N 1
ATOM 851 C CA . ARG A 1 103 ? -10.497 -16.173 32.862 1.00 47.44 103 ARG A CA 1
ATOM 852 C C . ARG A 1 103 ? -10.700 -15.111 33.940 1.00 47.44 103 ARG A C 1
ATOM 854 O O . ARG A 1 103 ? -9.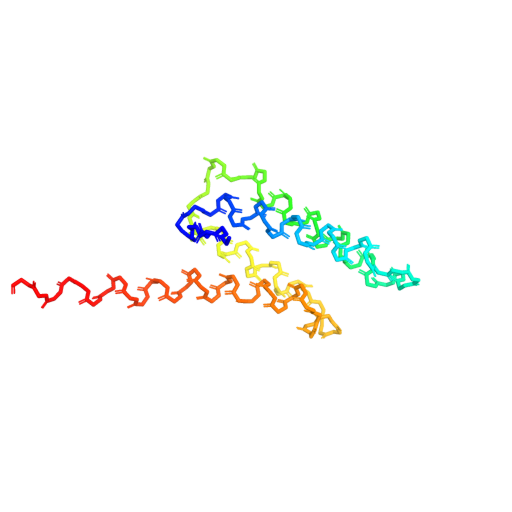765 -14.418 34.322 1.00 47.44 103 ARG A O 1
ATOM 861 N N . SER A 1 104 ? -11.958 -14.956 34.354 1.00 42.56 104 SER A N 1
ATOM 862 C CA . SER A 1 104 ? -12.309 -14.470 35.697 1.00 42.56 104 SER A CA 1
ATOM 863 C C . SER A 1 104 ? -12.273 -15.629 36.683 1.00 42.56 104 SER A C 1
ATOM 865 O O . SER A 1 104 ? -12.598 -16.758 36.248 1.00 42.56 104 SER A O 1
#

Radius of gyration: 15.25 Å; chains: 1; bounding box: 29×28×52 Å

Sequence (104 aa):
MTFLDWSDTEEVLGLLEEYVRDAKQQCGNDVQRRRFLSQLLSRITKLSEDFPNKSSRKVVKGLRDIYDWIGEEYKSDPVTVHIQDCIQEFEGRKSNNQHENQRS

Foldseek 3Di:
DDPDPLQPVLSVLVVLLVVLVVVLVVCVPVPPSNVVSVVLSVLSVVLNVCPVPDDLVVSLVSLVVSLVPDDPVCCPPPSSVVSVVSSCVSVVVVVVVVPVVPDD

Secondary structure (DSSP, 8-state):
-----TT-HHHHHHHHHHHHHHHHHTTTT-HHHHHHHHHHHHHHHHHHHTGGG--HHHHHHHHHHHHHHS-GGGTTSHHHHHHHHHHHHHHHHHHHTTTGGG--

pLDDT: mean 82.21, std 16.98, range [34.44, 96.62]